Protein AF-A0A8J3SH18-F1 (afdb_monomer)

Secondary structure (DSSP, 8-state):
---------HHHHHHHHHHHHHHHHHHHHHT--SHHHHHHHHHHHHHHHHHHHHHTT-TTHHHHHHHHHHHHHHHHHHHHHHHS--

Sequence (86 aa):
MSGATAKLTPEAKAKRRMQNVAQLWNERTRAVGSDAELARLCWDRARAAARRAQRGGERGAMHELAELLARWAEQKEKAEIARHAP

Organism: NCBI:txid936338

Foldseek 3Di:
DDPPPPDDDPVRVVVVVVVVLVVVLVVCCVPDDDPVSNVVSVVVSQVVVLVVVVVVVNVCSVVVVVVVVVVVVVVVVVVVCVVPDD

pLDDT: mean 91.97, std 12.88, range [40.91, 98.31]

Solvent-accessible surface area (backbone atoms only — not comparable to full-atom values): 5020 Å² total; per-residue (Å²): 135,84,79,76,77,74,78,72,51,73,65,57,49,52,51,52,52,50,51,54,52,51,49,54,52,52,56,54,59,74,69,49,90,46,70,70,54,44,53,53,51,51,48,53,52,52,54,53,49,23,54,52,39,36,76,71,66,42,74,57,39,55,56,55,53,51,52,56,52,51,53,53,50,53,52,51,52,53,53,50,53,62,72,73,54,131

Mean predicted aligned error: 5.91 Å

Radius of gyration: 19.74 Å; Cα contacts (8 Å, |Δi|>4): 23; chains: 1; bounding box: 46×33×67 Å

Structure (mmCIF, N/CA/C/O backbone):
data_AF-A0A8J3SH18-F1
#
_entry.id   AF-A0A8J3SH18-F1
#
loop_
_atom_site.group_PDB
_atom_site.id
_atom_site.type_symbol
_atom_site.label_atom_id
_atom_site.label_alt_id
_atom_site.label_comp_id
_atom_site.label_asym_id
_atom_site.label_entity_id
_atom_site.label_seq_id
_atom_site.pdbx_PDB_ins_code
_atom_site.Cartn_x
_atom_site.Cartn_y
_atom_site.Cartn_z
_atom_site.occupancy
_atom_site.B_iso_or_equiv
_atom_site.auth_seq_id
_atom_site.auth_comp_id
_atom_site.auth_asym_id
_atom_site.auth_atom_id
_atom_site.pdbx_PDB_model_num
ATOM 1 N N . MET A 1 1 ? -22.830 -15.224 40.443 1.00 40.91 1 MET A N 1
ATOM 2 C CA . MET A 1 1 ? -21.529 -14.625 40.073 1.00 40.91 1 MET A CA 1
ATOM 3 C C . MET A 1 1 ? -21.694 -13.899 38.746 1.00 40.91 1 MET A C 1
ATOM 5 O O . MET A 1 1 ? -21.480 -14.485 37.694 1.00 40.91 1 MET A O 1
ATOM 9 N N . SER A 1 2 ? -22.184 -12.658 38.786 1.00 41.31 2 SER A N 1
ATOM 10 C CA . SER A 1 2 ? -22.405 -11.858 37.576 1.00 41.31 2 SER A CA 1
ATOM 11 C C . SER A 1 2 ? -21.070 -11.291 37.110 1.00 41.31 2 SER A C 1
ATOM 13 O O . SER A 1 2 ? -20.550 -10.349 37.704 1.00 41.31 2 SER A O 1
ATOM 15 N N . GLY A 1 3 ? -20.493 -11.910 36.080 1.00 45.28 3 GLY A N 1
ATOM 16 C CA . GLY A 1 3 ? -19.279 -11.436 35.428 1.00 45.28 3 GLY A CA 1
ATOM 17 C C . GLY A 1 3 ? -19.539 -10.077 34.793 1.00 45.28 3 GLY A C 1
ATOM 18 O O . GLY A 1 3 ? -20.177 -9.984 33.746 1.00 45.28 3 GLY A O 1
ATOM 19 N N . ALA A 1 4 ? -19.068 -9.017 35.444 1.00 53.28 4 ALA A N 1
ATOM 20 C CA . ALA A 1 4 ? -19.075 -7.679 34.888 1.00 53.28 4 ALA A CA 1
ATOM 21 C C . ALA A 1 4 ? -18.242 -7.692 33.600 1.00 53.28 4 ALA A C 1
ATOM 23 O O . ALA A 1 4 ? -17.014 -7.745 33.634 1.00 53.28 4 ALA A O 1
ATOM 24 N N . THR A 1 5 ? -18.905 -7.654 32.447 1.00 58.41 5 THR A N 1
ATOM 25 C CA . THR A 1 5 ? -18.261 -7.337 31.174 1.00 58.41 5 THR A CA 1
ATOM 26 C C . THR A 1 5 ? -17.704 -5.923 31.293 1.00 58.41 5 THR A C 1
ATOM 28 O O . THR A 1 5 ? -18.430 -4.947 31.087 1.00 58.41 5 THR A O 1
ATOM 31 N N . ALA A 1 6 ? -16.437 -5.800 31.691 1.00 64.69 6 ALA A N 1
ATOM 32 C CA . ALA A 1 6 ? -15.756 -4.520 31.782 1.00 64.69 6 ALA A CA 1
ATOM 33 C C . ALA A 1 6 ? -15.871 -3.821 30.419 1.00 64.69 6 ALA A C 1
ATOM 35 O O . ALA A 1 6 ? -15.369 -4.309 29.401 1.00 64.69 6 ALA A O 1
ATOM 36 N N . LYS A 1 7 ? -16.604 -2.703 30.375 1.00 76.94 7 LYS A N 1
ATOM 37 C CA . LYS A 1 7 ? -16.765 -1.913 29.153 1.00 76.94 7 LYS A CA 1
ATOM 38 C C . LYS A 1 7 ? -15.383 -1.391 28.768 1.00 76.94 7 LYS A C 1
ATOM 40 O O . LYS A 1 7 ? -14.825 -0.547 29.458 1.00 76.94 7 LYS A O 1
ATOM 45 N N . LEU A 1 8 ? -14.835 -1.909 27.669 1.00 79.94 8 LEU A N 1
ATOM 46 C CA . LEU A 1 8 ? -13.550 -1.459 27.133 1.00 79.94 8 LEU A CA 1
ATOM 47 C C . LEU A 1 8 ? -13.554 0.058 26.924 1.00 79.94 8 LEU A C 1
ATOM 49 O O . LEU A 1 8 ? -14.517 0.605 26.370 1.00 79.94 8 LEU A O 1
ATOM 53 N N . THR A 1 9 ? -12.454 0.708 27.304 1.00 92.38 9 THR A N 1
ATOM 54 C CA . THR A 1 9 ? -12.226 2.128 27.021 1.00 92.38 9 THR A CA 1
ATOM 55 C C . THR A 1 9 ? -12.212 2.376 25.504 1.00 92.38 9 THR A C 1
ATOM 57 O O . THR A 1 9 ? -11.914 1.458 24.726 1.00 92.38 9 THR A O 1
ATOM 60 N N . PRO A 1 10 ? -12.533 3.596 25.034 1.00 90.88 10 PRO A N 1
ATOM 61 C CA . PRO A 1 10 ? -12.456 3.938 23.611 1.00 90.88 10 PRO A CA 1
ATOM 62 C C . PRO A 1 10 ? -11.086 3.637 22.986 1.00 90.88 10 PRO A C 1
ATOM 64 O O . PRO A 1 10 ? -11.014 3.097 21.882 1.00 90.88 10 PRO A O 1
ATOM 67 N N . GLU A 1 11 ? -10.008 3.903 23.723 1.00 91.56 11 GLU A N 1
ATOM 68 C CA . GLU A 1 11 ? -8.638 3.594 23.314 1.00 91.56 11 GLU A CA 1
ATOM 69 C C . GLU A 1 11 ? -8.408 2.084 23.166 1.00 91.56 11 GLU A C 1
ATOM 71 O O . GLU A 1 11 ? -7.944 1.623 22.121 1.00 91.56 11 GLU A O 1
ATOM 76 N N . ALA A 1 12 ? -8.818 1.283 24.157 1.00 93.00 12 ALA A N 1
ATOM 77 C CA . ALA A 1 12 ? -8.694 -0.171 24.091 1.00 93.00 12 ALA A CA 1
ATOM 78 C C . ALA A 1 12 ? -9.490 -0.761 22.913 1.00 93.00 12 ALA A C 1
ATOM 80 O O . ALA A 1 12 ? -9.030 -1.692 22.246 1.00 93.00 12 ALA A O 1
ATOM 81 N N . LYS A 1 13 ? -10.660 -0.187 22.592 1.00 93.62 13 LYS A N 1
ATOM 82 C CA . LYS A 1 13 ? -11.436 -0.559 21.397 1.00 93.62 13 LYS A CA 1
ATOM 83 C C . LYS A 1 13 ? -10.699 -0.206 20.104 1.00 93.62 13 LYS A C 1
ATOM 85 O O . LYS A 1 13 ? -10.665 -1.030 19.190 1.00 93.62 13 LYS A O 1
ATOM 90 N N . ALA A 1 14 ? -10.107 0.986 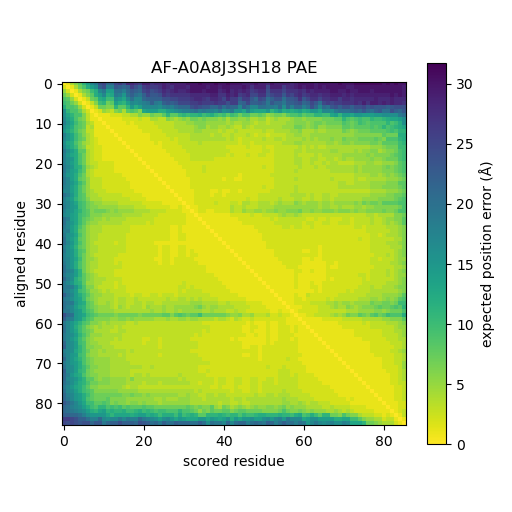20.014 1.00 90.69 14 ALA A N 1
ATOM 91 C CA . ALA A 1 14 ? -9.340 1.409 18.844 1.00 90.69 14 ALA A CA 1
ATOM 92 C C . ALA A 1 14 ? -8.109 0.516 18.624 1.00 90.69 14 ALA A C 1
ATOM 94 O O . ALA A 1 14 ? -7.899 0.036 17.507 1.00 90.69 14 ALA A O 1
ATOM 95 N N . LYS A 1 15 ? -7.367 0.211 19.697 1.00 94.00 15 LYS A N 1
ATOM 96 C CA . LYS A 1 15 ? -6.227 -0.713 19.682 1.00 94.00 15 LYS A CA 1
ATOM 97 C C . LYS A 1 15 ? -6.641 -2.103 19.205 1.00 94.00 15 LYS A C 1
ATOM 99 O O . LYS A 1 15 ? -6.054 -2.615 18.254 1.00 94.00 15 LYS A O 1
ATOM 104 N N . ARG A 1 16 ? -7.704 -2.678 19.782 1.00 95.00 16 ARG A N 1
ATOM 105 C CA . ARG A 1 16 ? -8.207 -4.002 19.378 1.00 95.00 16 ARG A CA 1
ATOM 106 C C . ARG A 1 16 ? -8.652 -4.033 17.918 1.00 95.00 16 ARG A C 1
ATOM 108 O O . ARG A 1 16 ? -8.348 -4.974 17.194 1.00 95.00 16 ARG A O 1
ATOM 115 N N . ARG A 1 17 ? -9.314 -2.976 17.442 1.00 93.62 17 ARG A N 1
ATOM 116 C CA . ARG A 1 17 ? -9.685 -2.847 16.026 1.00 93.62 17 ARG A CA 1
ATOM 117 C C . ARG A 1 17 ? -8.454 -2.856 15.118 1.00 93.62 17 ARG A C 1
ATOM 119 O O . ARG A 1 17 ? -8.488 -3.506 14.080 1.00 93.62 17 ARG A O 1
ATOM 126 N N . MET A 1 18 ? -7.382 -2.150 15.481 1.00 94.75 18 MET A N 1
ATOM 127 C CA . MET A 1 18 ? -6.150 -2.135 14.680 1.00 94.75 18 MET A CA 1
ATOM 128 C C . MET A 1 18 ? -5.410 -3.474 14.713 1.00 94.75 18 MET A C 1
ATOM 130 O O . MET A 1 18 ? -4.908 -3.894 13.675 1.00 94.75 18 MET A O 1
ATOM 134 N N . GLN A 1 19 ? -5.425 -4.184 15.844 1.00 96.62 19 GLN A N 1
ATOM 135 C CA . GLN A 1 19 ? -4.908 -5.554 15.933 1.00 96.62 19 GLN A CA 1
ATOM 136 C C . GLN A 1 19 ? -5.662 -6.501 14.991 1.00 96.62 19 GLN A C 1
ATOM 138 O O . GLN A 1 19 ? -5.031 -7.194 14.199 1.00 96.62 19 GLN A O 1
ATOM 143 N N . ASN A 1 20 ? -6.998 -6.456 14.992 1.00 96.62 20 ASN A N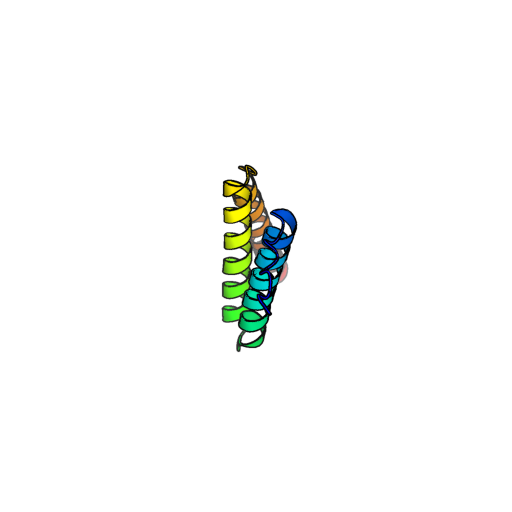 1
ATOM 144 C CA . ASN A 1 20 ? -7.816 -7.279 14.097 1.00 96.62 20 ASN A CA 1
ATOM 145 C C . ASN A 1 20 ? -7.561 -6.947 12.619 1.00 96.62 20 ASN A C 1
ATOM 147 O O . ASN A 1 20 ? -7.476 -7.841 11.783 1.00 96.62 20 ASN A O 1
ATOM 151 N N . VAL A 1 21 ? -7.414 -5.659 12.287 1.00 96.38 21 VAL A N 1
ATOM 152 C CA . VAL A 1 21 ? -7.063 -5.236 10.924 1.00 96.38 21 VAL A CA 1
ATOM 153 C C . VAL A 1 21 ? -5.694 -5.787 10.526 1.00 96.38 21 VAL A C 1
ATOM 155 O O . VAL A 1 21 ? -5.554 -6.296 9.419 1.00 96.38 21 VAL A O 1
ATOM 158 N N . ALA A 1 22 ? -4.690 -5.703 11.401 1.00 94.81 22 ALA A N 1
ATOM 159 C CA . ALA A 1 22 ? -3.359 -6.232 11.120 1.00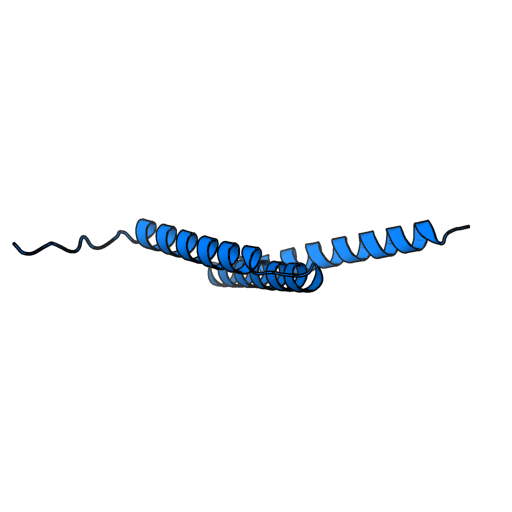 94.81 22 ALA A CA 1
ATOM 160 C C . ALA A 1 22 ? -3.384 -7.754 10.922 1.00 94.81 22 ALA A C 1
ATOM 162 O O . ALA A 1 22 ? -2.811 -8.249 9.954 1.00 94.81 22 ALA A O 1
ATOM 163 N N . GLN A 1 23 ? -4.098 -8.476 11.789 1.00 97.56 23 GLN A N 1
ATOM 164 C CA . GLN A 1 23 ? -4.276 -9.921 11.685 1.00 97.56 23 GLN A CA 1
ATOM 165 C C . GLN A 1 23 ? -4.905 -10.318 10.345 1.00 97.56 23 GLN A C 1
ATOM 167 O O . GLN A 1 23 ? -4.325 -11.135 9.636 1.00 97.56 23 GLN A O 1
ATOM 172 N N . LEU A 1 24 ? -6.009 -9.671 9.951 1.00 97.19 24 LEU A N 1
ATOM 173 C CA . LEU A 1 24 ? -6.677 -9.912 8.669 1.00 97.19 24 LEU A CA 1
ATOM 174 C C . LEU A 1 24 ? -5.710 -9.793 7.484 1.00 97.19 24 LEU A C 1
ATOM 176 O O . LEU A 1 24 ? -5.685 -10.651 6.604 1.00 97.19 24 LEU A O 1
ATOM 180 N N . TRP A 1 25 ? -4.922 -8.717 7.431 1.00 96.81 25 TRP A N 1
ATOM 181 C CA . TRP A 1 25 ? -3.979 -8.533 6.329 1.00 96.81 25 TRP A CA 1
ATOM 182 C C . TRP A 1 25 ? -2.861 -9.570 6.359 1.00 96.81 25 TRP A C 1
ATOM 184 O O . TRP A 1 25 ? -2.507 -10.083 5.305 1.00 96.81 25 TRP A O 1
ATOM 194 N N . ASN A 1 26 ? -2.343 -9.910 7.540 1.00 96.31 26 ASN A N 1
ATOM 195 C CA . ASN A 1 26 ? -1.282 -10.905 7.681 1.00 96.31 26 ASN A CA 1
ATOM 196 C C . ASN A 1 26 ? -1.743 -12.303 7.247 1.00 96.31 26 ASN A C 1
ATOM 198 O O . ASN A 1 26 ? -1.003 -12.999 6.560 1.00 96.31 26 ASN A O 1
ATOM 202 N N . GLU A 1 27 ? -2.961 -12.704 7.612 1.00 97.38 27 GLU A N 1
ATOM 203 C CA . GLU A 1 27 ? -3.562 -13.967 7.169 1.00 97.38 27 GLU A CA 1
ATOM 204 C C . GLU A 1 27 ? -3.720 -14.000 5.648 1.00 97.38 27 GLU A C 1
ATOM 206 O O . GLU A 1 27 ? -3.288 -14.955 5.006 1.00 97.38 27 GLU A O 1
ATOM 211 N N . ARG A 1 28 ? -4.243 -12.919 5.053 1.00 97.19 28 ARG A N 1
ATOM 212 C CA . ARG A 1 28 ? -4.367 -12.814 3.593 1.00 97.19 28 ARG A CA 1
ATOM 213 C C . ARG A 1 28 ? -3.012 -12.863 2.896 1.00 97.19 28 ARG A C 1
ATOM 215 O O . ARG A 1 28 ? -2.915 -13.517 1.871 1.00 97.19 28 ARG A O 1
ATOM 222 N N . THR A 1 29 ? -1.981 -12.217 3.444 1.00 96.44 29 THR A N 1
ATOM 223 C CA . THR A 1 29 ? -0.628 -12.224 2.863 1.00 96.44 29 THR A CA 1
ATOM 224 C C . THR A 1 29 ? -0.018 -13.621 2.870 1.00 96.44 29 THR A C 1
ATOM 226 O O . THR A 1 29 ? 0.601 -14.004 1.887 1.00 96.44 29 THR A O 1
ATOM 229 N N . ARG A 1 30 ? -0.227 -14.406 3.934 1.00 96.25 30 ARG A N 1
ATOM 230 C CA . ARG A 1 30 ? 0.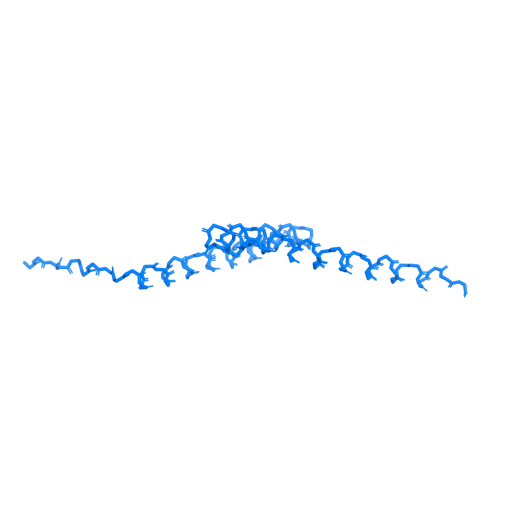261 -15.795 4.013 1.00 96.25 30 ARG A CA 1
ATOM 231 C C . ARG A 1 30 ? -0.415 -16.738 3.016 1.00 96.25 30 ARG A C 1
ATOM 233 O O . ARG A 1 30 ? 0.157 -17.771 2.702 1.00 96.25 30 ARG A O 1
ATOM 240 N N . ALA A 1 31 ? -1.622 -16.406 2.564 1.00 95.88 31 ALA A N 1
ATOM 241 C CA . ALA A 1 31 ? -2.403 -17.224 1.638 1.00 95.88 31 ALA A CA 1
ATOM 242 C C . ALA A 1 31 ? -2.114 -16.931 0.154 1.00 95.88 31 ALA A C 1
ATOM 244 O O . ALA A 1 31 ? -2.702 -17.567 -0.715 1.00 95.88 31 ALA A O 1
ATOM 245 N N . VAL A 1 32 ? -1.260 -15.952 -0.144 1.00 97.19 32 VAL A N 1
ATOM 246 C CA . VAL A 1 32 ? -0.917 -15.573 -1.516 1.00 97.19 32 VAL A CA 1
ATOM 247 C C . VAL A 1 32 ? 0.011 -16.613 -2.151 1.00 97.19 32 VAL A C 1
ATOM 249 O O . VAL A 1 32 ? 0.998 -17.003 -1.530 1.00 97.19 32 VAL A O 1
ATOM 252 N N . GLY A 1 33 ? -0.275 -17.021 -3.393 1.00 97.50 33 GLY A N 1
ATOM 253 C CA . GLY A 1 33 ? 0.524 -18.001 -4.137 1.00 97.50 33 GLY A CA 1
ATOM 254 C C . GLY A 1 33 ? 1.430 -17.407 -5.218 1.00 97.50 33 GLY A C 1
ATOM 255 O O . GLY A 1 33 ? 2.234 -18.131 -5.798 1.00 97.50 33 GLY A O 1
ATOM 256 N N . SER A 1 34 ? 1.308 -16.110 -5.516 1.00 97.94 34 SER A N 1
ATOM 257 C CA . SER A 1 34 ? 2.058 -15.451 -6.591 1.00 97.94 34 SER A CA 1
ATOM 258 C C . SER A 1 34 ? 2.347 -13.975 -6.309 1.00 97.94 34 SER A C 1
ATOM 260 O O . SER A 1 34 ? 1.615 -13.298 -5.585 1.00 97.94 34 SER A O 1
ATOM 262 N N . ASP A 1 35 ? 3.377 -13.434 -6.956 1.00 97.50 35 ASP A N 1
ATOM 263 C CA . ASP A 1 35 ? 3.740 -12.018 -6.822 1.00 97.50 35 ASP A CA 1
ATOM 264 C C . ASP A 1 35 ? 2.635 -11.074 -7.317 1.00 97.50 35 ASP A C 1
ATOM 266 O O . ASP A 1 35 ? 2.420 -10.005 -6.744 1.00 97.50 35 ASP A O 1
ATOM 270 N N . ALA A 1 36 ? 1.887 -11.474 -8.350 1.00 97.06 36 ALA A N 1
ATOM 271 C CA . ALA A 1 36 ? 0.770 -10.688 -8.872 1.00 97.06 36 ALA A CA 1
ATOM 272 C C . ALA A 1 36 ? -0.357 -10.548 -7.833 1.00 97.06 36 ALA A C 1
ATOM 274 O O . ALA A 1 36 ? -0.892 -9.457 -7.609 1.00 97.06 36 ALA A O 1
ATOM 275 N N . GLU A 1 37 ? -0.693 -11.643 -7.154 1.00 97.31 37 GLU A N 1
ATOM 276 C CA . GLU A 1 37 ? -1.648 -11.640 -6.047 1.00 97.3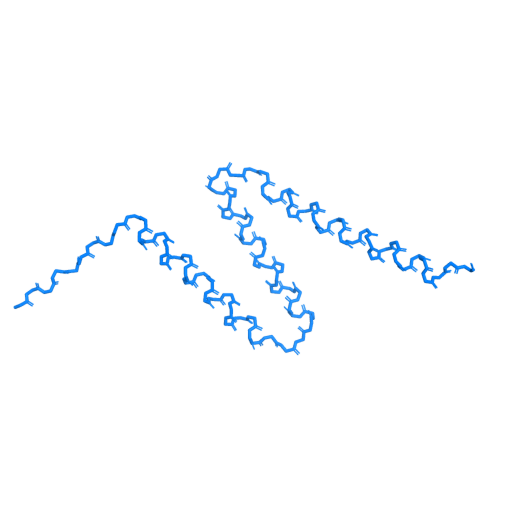1 37 GLU A CA 1
ATOM 277 C C . GLU A 1 37 ? -1.121 -10.844 -4.845 1.00 97.31 37 GLU A C 1
ATOM 279 O O . GLU A 1 37 ? -1.890 -10.114 -4.211 1.00 97.31 37 GLU A O 1
ATOM 284 N N . LEU A 1 38 ? 0.186 -10.916 -4.564 1.00 97.56 38 LEU A N 1
ATOM 285 C CA . LEU A 1 38 ? 0.819 -10.170 -3.475 1.00 97.56 38 LEU A CA 1
ATOM 286 C C . LEU A 1 38 ? 0.733 -8.667 -3.732 1.00 97.56 38 LEU A C 1
ATOM 288 O O . LEU A 1 38 ? 0.312 -7.910 -2.855 1.00 97.56 38 LEU A O 1
ATOM 292 N N . ALA A 1 39 ? 1.075 -8.237 -4.946 1.00 97.12 39 ALA A N 1
ATOM 293 C CA . ALA A 1 39 ? 0.994 -6.845 -5.367 1.00 97.12 39 ALA A CA 1
ATOM 294 C C . ALA A 1 39 ? -0.438 -6.308 -5.237 1.00 97.12 39 ALA A C 1
ATOM 296 O O . ALA A 1 39 ? -0.654 -5.247 -4.642 1.00 97.12 39 ALA A O 1
ATOM 297 N N . ARG A 1 40 ? -1.434 -7.074 -5.706 1.00 97.38 40 ARG A N 1
ATOM 298 C CA . ARG A 1 40 ? -2.853 -6.718 -5.567 1.00 97.38 40 ARG A CA 1
ATOM 299 C C . ARG A 1 40 ? -3.267 -6.581 -4.102 1.00 97.38 40 ARG A C 1
ATOM 301 O O . ARG A 1 40 ? -3.934 -5.612 -3.741 1.00 97.38 40 ARG A O 1
ATOM 308 N N . LEU A 1 41 ? -2.857 -7.518 -3.249 1.00 98.06 41 LEU A N 1
ATOM 309 C CA . LEU A 1 41 ? -3.183 -7.483 -1.826 1.00 98.06 41 LEU A CA 1
ATOM 310 C C . LEU A 1 41 ? -2.551 -6.277 -1.116 1.00 98.06 41 LEU A C 1
ATOM 312 O O . LEU A 1 41 ? -3.213 -5.608 -0.318 1.00 98.06 41 LEU A O 1
ATOM 316 N N . CYS A 1 42 ? -1.281 -5.990 -1.399 1.00 97.06 42 CYS A N 1
ATOM 317 C CA . CYS A 1 42 ? -0.567 -4.846 -0.838 1.00 97.06 42 CYS A CA 1
ATOM 318 C C . CYS A 1 42 ? -1.199 -3.520 -1.274 1.00 97.06 42 CYS A C 1
ATOM 320 O O . CYS A 1 42 ? -1.384 -2.630 -0.440 1.00 97.06 42 CYS A O 1
ATOM 322 N N . TRP A 1 43 ? -1.615 -3.417 -2.539 1.00 97.38 43 TRP A N 1
ATOM 323 C CA . TRP A 1 43 ? -2.390 -2.281 -3.031 1.00 97.38 43 TRP A CA 1
ATOM 324 C C . TRP A 1 43 ? -3.708 -2.110 -2.265 1.00 97.38 43 TRP A C 1
ATOM 326 O O . TRP A 1 43 ? -3.980 -1.028 -1.740 1.00 97.38 43 TRP A O 1
ATOM 336 N N . ASP A 1 44 ? -4.500 -3.176 -2.127 1.00 97.75 44 ASP A N 1
ATOM 337 C CA . ASP A 1 44 ? -5.769 -3.136 -1.392 1.00 97.75 44 ASP A CA 1
ATOM 338 C C . ASP A 1 44 ? -5.567 -2.689 0.066 1.00 97.75 44 ASP A C 1
ATOM 340 O O . ASP A 1 44 ? -6.336 -1.873 0.590 1.00 97.75 44 ASP A O 1
ATOM 344 N N . ARG A 1 45 ? -4.507 -3.184 0.719 1.00 97.81 45 ARG A N 1
ATOM 345 C CA . ARG A 1 45 ? -4.131 -2.808 2.088 1.00 97.81 45 ARG A CA 1
ATOM 346 C C . ARG A 1 45 ? -3.781 -1.327 2.192 1.00 97.81 45 ARG A C 1
ATOM 348 O O 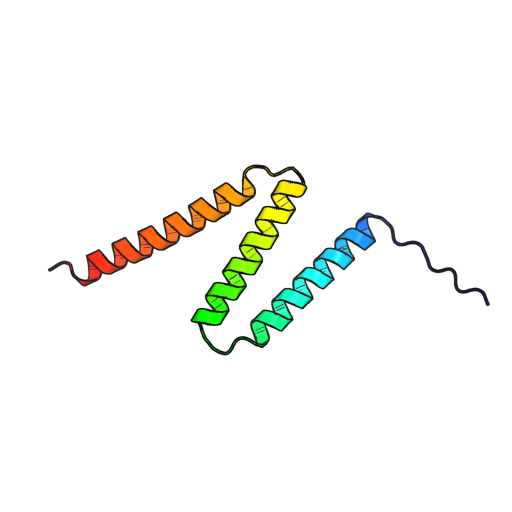. ARG A 1 45 ? -4.311 -0.648 3.079 1.00 97.81 45 ARG A O 1
ATOM 355 N N . ALA A 1 46 ? -2.918 -0.832 1.307 1.00 97.62 46 ALA A N 1
ATOM 356 C CA . ALA A 1 46 ? -2.491 0.564 1.278 1.00 97.62 46 ALA A CA 1
ATOM 357 C C . ALA A 1 46 ? -3.678 1.500 1.013 1.00 97.62 46 ALA A C 1
ATOM 359 O O . ALA A 1 46 ? -3.924 2.442 1.770 1.00 97.62 46 ALA A O 1
ATOM 360 N N . ARG A 1 47 ? -4.512 1.169 0.021 1.00 97.94 47 ARG A N 1
ATOM 361 C CA . ARG A 1 47 ? -5.733 1.914 -0.305 1.00 97.94 47 ARG A CA 1
ATOM 362 C C . ARG A 1 47 ? -6.716 1.948 0.864 1.00 97.94 47 ARG A C 1
ATOM 364 O O . ARG A 1 47 ? -7.304 2.991 1.155 1.00 97.94 47 ARG A O 1
ATOM 371 N N . ALA A 1 48 ? -6.914 0.825 1.555 1.00 97.38 48 ALA A N 1
ATOM 372 C CA . ALA A 1 48 ? -7.779 0.768 2.730 1.00 97.38 48 ALA A CA 1
ATOM 373 C C . ALA A 1 48 ? -7.239 1.621 3.890 1.00 97.38 48 ALA A C 1
ATOM 375 O O . ALA A 1 48 ? -8.032 2.230 4.611 1.00 97.38 48 ALA A O 1
ATOM 376 N N . ALA A 1 49 ? -5.916 1.681 4.073 1.00 96.88 49 ALA A N 1
ATOM 377 C CA . ALA A 1 49 ? -5.280 2.546 5.062 1.00 96.88 49 ALA A CA 1
ATOM 378 C C . ALA A 1 49 ? -5.490 4.031 4.731 1.00 96.88 49 ALA A C 1
ATOM 380 O O . ALA A 1 49 ? -6.041 4.746 5.568 1.00 96.88 49 ALA A O 1
ATOM 381 N N . ALA A 1 50 ? -5.195 4.453 3.498 1.00 97.62 50 ALA A N 1
ATOM 382 C CA . ALA A 1 50 ? -5.407 5.828 3.041 1.00 97.62 50 ALA A CA 1
ATOM 383 C C . ALA A 1 50 ? -6.873 6.274 3.195 1.00 97.62 50 ALA A C 1
ATOM 385 O O . ALA A 1 50 ? -7.156 7.361 3.693 1.00 97.62 50 ALA A O 1
ATOM 386 N N . ARG A 1 51 ? -7.840 5.403 2.864 1.00 97.25 51 ARG A N 1
ATOM 387 C CA . ARG A 1 51 ? -9.273 5.690 3.077 1.00 97.25 51 ARG A CA 1
ATOM 388 C C . ARG A 1 51 ? -9.633 5.880 4.547 1.00 97.25 51 ARG A C 1
ATOM 390 O O . ARG A 1 51 ? -10.468 6.725 4.862 1.00 97.25 51 ARG A O 1
ATOM 397 N N . ARG A 1 52 ? -9.063 5.075 5.451 1.00 95.56 52 ARG A N 1
ATOM 398 C CA . ARG A 1 52 ? -9.290 5.242 6.896 1.00 95.56 52 ARG A CA 1
ATOM 399 C C . ARG A 1 52 ? -8.693 6.555 7.396 1.00 95.56 52 ARG A C 1
ATOM 401 O O . ARG A 1 52 ? -9.374 7.237 8.152 1.00 95.56 52 ARG A O 1
ATOM 408 N N . ALA A 1 53 ? -7.492 6.907 6.944 1.00 96.31 53 ALA A N 1
ATOM 409 C CA . ALA A 1 53 ? -6.825 8.162 7.282 1.00 96.31 53 ALA A CA 1
ATOM 410 C C . ALA A 1 53 ? -7.643 9.381 6.820 1.00 96.31 53 ALA A C 1
ATOM 412 O O . ALA A 1 53 ? -7.963 10.250 7.628 1.00 96.31 53 ALA A O 1
ATOM 413 N N . GLN A 1 54 ? -8.136 9.379 5.574 1.00 96.81 54 GLN A N 1
ATOM 414 C CA . GLN A 1 54 ? -9.025 10.436 5.074 1.00 96.81 54 GLN A CA 1
ATOM 415 C C . GLN A 1 54 ? -10.302 10.584 5.909 1.00 96.81 54 GLN A C 1
ATOM 417 O O . GLN A 1 54 ? -10.696 11.700 6.241 1.00 96.81 54 GLN A O 1
ATOM 422 N N . ARG A 1 55 ? -10.934 9.468 6.302 1.00 94.38 55 A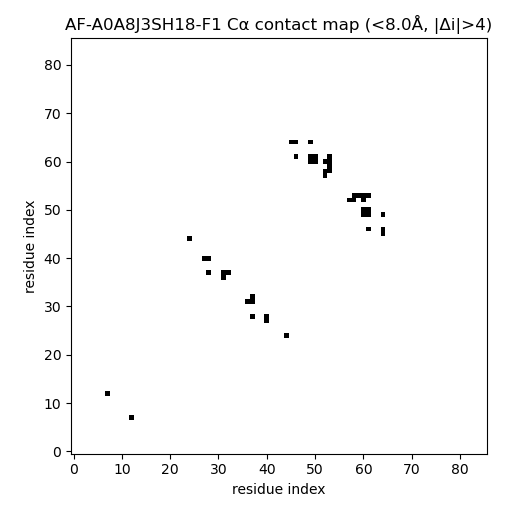RG A N 1
ATOM 423 C CA . ARG A 1 55 ? -12.094 9.492 7.216 1.00 94.38 55 ARG A CA 1
ATOM 424 C C . ARG A 1 55 ? -11.742 10.013 8.613 1.00 94.38 55 ARG A C 1
ATOM 426 O O . ARG A 1 55 ? -12.634 10.479 9.311 1.00 94.38 55 ARG A O 1
ATOM 433 N N . GLY A 1 56 ? -10.476 9.911 9.014 1.00 93.31 56 GLY A N 1
ATOM 434 C CA . GLY A 1 56 ? -9.930 10.451 10.258 1.00 93.31 56 GLY A CA 1
ATOM 435 C C . GLY A 1 56 ? -9.480 11.913 10.175 1.00 93.31 56 GLY A C 1
ATOM 436 O O . GLY A 1 56 ? -9.060 12.452 11.191 1.00 93.31 56 GLY A O 1
ATOM 437 N N . GLY A 1 57 ? -9.581 12.558 9.006 1.00 95.69 57 GLY A N 1
ATOM 438 C CA . GLY A 1 57 ? -9.232 13.971 8.805 1.00 95.69 57 GLY A CA 1
ATOM 439 C C . GLY A 1 57 ? -7.979 14.214 7.958 1.00 95.69 57 GLY A C 1
ATOM 440 O O . GLY A 1 57 ? -7.763 15.341 7.514 1.00 95.69 57 GLY A O 1
ATOM 441 N N . GLU A 1 58 ? -7.196 13.181 7.644 1.00 95.88 58 GLU A N 1
ATOM 442 C CA . GLU A 1 58 ? -5.991 13.296 6.812 1.00 95.88 58 GLU A CA 1
ATOM 443 C C . GLU A 1 58 ? -6.353 13.335 5.320 1.00 95.88 58 GLU A C 1
ATOM 445 O O . GLU A 1 58 ? -6.245 12.347 4.590 1.00 95.88 58 GLU A O 1
ATOM 450 N N . ARG A 1 59 ? -6.827 14.494 4.845 1.00 93.12 59 ARG A N 1
ATOM 451 C CA . ARG A 1 59 ? -7.350 14.662 3.473 1.00 93.12 59 ARG A CA 1
ATOM 452 C C . ARG A 1 59 ? -6.337 14.278 2.380 1.00 93.12 59 ARG A C 1
ATOM 454 O O . ARG A 1 59 ? -6.754 13.773 1.337 1.00 93.12 59 ARG A O 1
ATOM 461 N N . GLY A 1 60 ? -5.039 14.453 2.642 1.00 96.12 60 GLY A N 1
ATOM 462 C CA . GLY A 1 60 ? -3.938 14.172 1.712 1.00 96.12 60 GLY A CA 1
ATOM 463 C C . GLY A 1 60 ? -3.525 12.701 1.579 1.00 96.12 60 GLY A C 1
ATOM 464 O O . GLY A 1 60 ? -2.806 12.374 0.643 1.00 96.12 60 GLY A O 1
ATOM 465 N N . ALA A 1 61 ? -4.005 11.787 2.431 1.00 96.94 61 ALA A N 1
ATOM 466 C CA . ALA A 1 61 ? -3.460 10.422 2.489 1.00 96.94 61 ALA A CA 1
ATOM 467 C C . ALA A 1 61 ? -3.612 9.615 1.180 1.00 96.94 61 ALA A C 1
ATOM 469 O O . ALA A 1 61 ? -2.768 8.791 0.838 1.00 96.94 61 ALA A O 1
ATOM 470 N N . MET A 1 62 ? -4.690 9.836 0.416 1.00 97.06 62 MET A N 1
ATOM 471 C CA . MET A 1 62 ? -4.853 9.190 -0.896 1.00 97.06 62 MET A CA 1
ATOM 472 C C . MET A 1 62 ? -3.929 9.799 -1.957 1.00 97.06 62 MET A C 1
ATOM 474 O O . MET A 1 62 ? -3.488 9.092 -2.859 1.00 97.06 62 MET A O 1
ATOM 478 N N . HIS A 1 63 ? -3.654 11.099 -1.852 1.00 97.69 63 HIS A N 1
ATOM 479 C CA . HIS A 1 63 ? -2.742 11.792 -2.753 1.00 97.69 63 HIS A CA 1
ATOM 480 C C . HIS A 1 63 ? -1.308 11.306 -2.533 1.00 97.69 63 HIS A C 1
ATOM 482 O O . HIS A 1 63 ? -0.658 10.907 -3.490 1.00 97.69 63 HIS A O 1
ATOM 488 N N . GLU A 1 64 ? -0.871 11.204 -1.277 1.00 97.81 64 GLU A N 1
ATOM 489 C CA . GLU A 1 64 ? 0.436 10.642 -0.919 1.00 97.81 64 GLU A CA 1
ATOM 490 C C . GLU A 1 64 ? 0.616 9.214 -1.458 1.00 97.81 64 GLU A C 1
ATOM 492 O O . GLU A 1 64 ? 1.629 8.897 -2.080 1.00 97.81 64 GLU A O 1
ATOM 497 N N . LEU A 1 65 ? -0.403 8.356 -1.311 1.00 97.88 65 LEU A N 1
ATOM 498 C CA . LEU A 1 65 ? -0.377 7.014 -1.897 1.00 97.88 65 LEU A CA 1
ATOM 499 C C . LEU A 1 65 ? -0.230 7.049 -3.429 1.00 97.88 65 LEU A C 1
ATOM 501 O O . LEU A 1 65 ? 0.512 6.243 -3.990 1.00 97.88 65 LEU A O 1
ATOM 505 N N . ALA A 1 66 ? -0.926 7.964 -4.107 1.00 97.69 66 ALA A N 1
ATOM 506 C CA . ALA A 1 66 ? -0.826 8.115 -5.556 1.00 97.69 66 ALA A CA 1
ATOM 507 C C . ALA A 1 66 ? 0.572 8.588 -5.990 1.00 97.69 66 ALA A C 1
ATOM 509 O O . ALA A 1 66 ? 1.119 8.043 -6.947 1.00 97.69 66 ALA A O 1
ATOM 510 N N . GLU A 1 67 ? 1.180 9.532 -5.266 1.00 98.31 67 GLU A N 1
ATOM 511 C CA . GLU A 1 67 ? 2.548 9.986 -5.536 1.00 98.31 67 GLU A CA 1
ATOM 512 C C . GLU A 1 67 ? 3.571 8.857 -5.396 1.00 98.31 67 GLU A C 1
ATOM 514 O O . GLU A 1 67 ? 4.455 8.716 -6.240 1.00 98.31 67 GLU A O 1
ATOM 519 N N . LEU A 1 68 ? 3.454 8.029 -4.352 1.00 97.88 68 LEU A N 1
ATOM 520 C CA . LEU A 1 68 ? 4.360 6.897 -4.140 1.00 97.88 68 LEU A CA 1
ATOM 521 C C . LEU A 1 68 ? 4.292 5.891 -5.295 1.00 97.88 68 LEU A C 1
ATOM 523 O O . LEU A 1 68 ? 5.329 5.417 -5.761 1.00 97.88 68 LEU A O 1
ATOM 527 N N . LEU A 1 69 ? 3.085 5.592 -5.780 1.00 97.69 69 LEU A N 1
ATOM 528 C CA . LEU A 1 69 ? 2.901 4.709 -6.930 1.00 97.69 69 LEU A CA 1
ATOM 529 C C . LEU A 1 69 ? 3.453 5.314 -8.220 1.00 97.69 69 LEU A C 1
ATOM 531 O O . LEU A 1 69 ? 4.137 4.614 -8.964 1.00 97.69 69 LEU A O 1
ATOM 535 N N . ALA A 1 70 ? 3.188 6.599 -8.465 1.00 97.94 70 ALA A N 1
ATOM 536 C CA . ALA A 1 70 ? 3.689 7.301 -9.641 1.00 97.94 70 ALA A CA 1
ATOM 537 C C . ALA A 1 70 ? 5.224 7.309 -9.669 1.00 97.94 70 ALA A C 1
ATOM 539 O O . ALA A 1 70 ? 5.824 6.930 -10.671 1.00 97.94 70 ALA A O 1
ATOM 540 N N . ARG A 1 71 ? 5.866 7.635 -8.539 1.00 98.31 71 ARG A N 1
ATOM 541 C CA . ARG A 1 71 ? 7.331 7.610 -8.408 1.00 98.31 71 ARG A CA 1
ATOM 542 C C . ARG A 1 71 ? 7.908 6.216 -8.629 1.00 98.31 71 ARG A C 1
ATOM 544 O O . ARG A 1 71 ? 8.953 6.080 -9.257 1.00 98.31 71 ARG A O 1
ATOM 551 N N . TRP A 1 72 ? 7.260 5.175 -8.105 1.00 97.25 72 TRP A N 1
ATOM 552 C CA . TRP A 1 72 ? 7.720 3.804 -8.318 1.00 97.25 72 TRP A CA 1
ATOM 553 C C . TRP A 1 72 ? 7.628 3.399 -9.794 1.00 97.25 72 TRP A C 1
ATOM 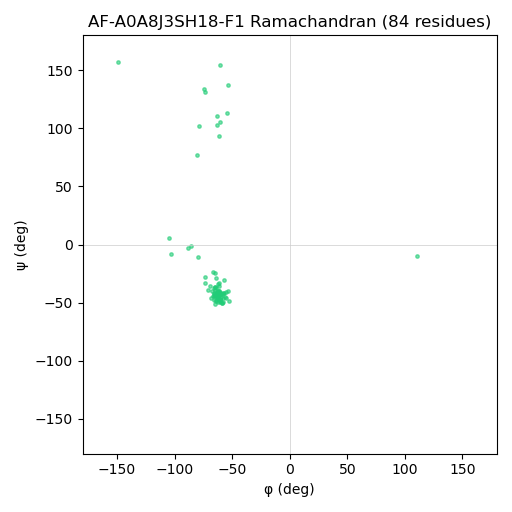555 O O . TRP A 1 72 ? 8.580 2.821 -10.318 1.00 97.25 72 TRP A O 1
ATOM 565 N N . ALA A 1 73 ? 6.523 3.732 -10.468 1.00 97.44 73 ALA A N 1
ATOM 566 C CA . ALA A 1 73 ? 6.343 3.461 -11.894 1.00 97.44 73 ALA A CA 1
ATOM 567 C C . ALA A 1 73 ? 7.411 4.175 -12.734 1.00 97.44 73 ALA A C 1
ATOM 569 O O . ALA A 1 73 ? 8.136 3.520 -13.480 1.00 97.44 73 ALA A O 1
ATOM 570 N N . GLU A 1 74 ? 7.608 5.473 -12.498 1.00 98.12 74 GLU A N 1
ATOM 571 C CA . GLU A 1 74 ? 8.631 6.283 -13.166 1.00 98.12 74 GLU A CA 1
ATOM 572 C C . GLU A 1 74 ? 10.039 5.681 -12.999 1.00 98.12 74 GLU A C 1
ATOM 574 O O . GLU A 1 74 ? 10.828 5.627 -13.942 1.00 98.12 74 GLU A O 1
ATOM 579 N N . GLN A 1 75 ? 10.378 5.178 -11.807 1.00 97.94 75 GLN A N 1
ATOM 580 C CA . GLN A 1 75 ? 11.668 4.518 -11.580 1.00 97.94 75 GLN A CA 1
ATOM 581 C C . GLN A 1 75 ? 11.825 3.236 -12.406 1.00 97.94 75 GLN A C 1
ATOM 583 O O . GLN A 1 75 ? 12.926 2.949 -12.881 1.00 97.94 75 GLN A O 1
ATOM 588 N N . LYS A 1 76 ? 10.755 2.452 -12.581 1.00 98.06 76 LYS A N 1
ATOM 589 C CA . LYS A 1 76 ? 10.791 1.238 -13.409 1.00 98.06 76 LYS A CA 1
ATOM 590 C C . LYS A 1 76 ? 10.887 1.568 -14.892 1.00 98.06 76 LYS A C 1
ATOM 592 O O . LYS A 1 76 ? 11.670 0.920 -15.577 1.00 98.06 76 LYS A O 1
ATOM 597 N N . GLU A 1 77 ? 10.185 2.597 -15.349 1.00 97.75 77 GLU A N 1
ATOM 598 C CA . GLU A 1 77 ? 10.282 3.117 -16.717 1.00 97.75 77 GLU A CA 1
ATOM 599 C C . GLU A 1 77 ? 11.706 3.596 -17.027 1.00 97.75 77 GLU A C 1
ATOM 601 O O . GLU A 1 77 ? 12.300 3.178 -18.017 1.00 97.75 77 GLU A O 1
ATOM 606 N N . LYS A 1 78 ? 12.311 4.395 -16.136 1.00 97.44 78 LYS A N 1
ATOM 607 C CA . LYS A 1 78 ? 13.708 4.841 -16.278 1.00 97.44 78 LYS A CA 1
ATOM 608 C C . LYS A 1 78 ? 14.693 3.676 -16.303 1.00 97.44 78 LYS A C 1
ATOM 610 O O . LYS A 1 78 ? 15.623 3.680 -17.105 1.00 97.44 78 LYS A O 1
ATOM 615 N N . ALA A 1 79 ? 14.497 2.684 -15.436 1.00 96.25 79 ALA A N 1
ATOM 616 C CA . ALA A 1 79 ? 15.337 1.492 -15.418 1.00 96.25 79 ALA A CA 1
ATOM 617 C C . ALA A 1 79 ? 15.198 0.673 -16.709 1.00 96.25 79 ALA A C 1
ATOM 619 O O . ALA A 1 79 ? 16.187 0.126 -17.181 1.00 96.25 79 ALA A O 1
ATOM 620 N N . GLU A 1 80 ? 13.996 0.599 -17.282 1.00 96.12 80 GLU A N 1
ATOM 621 C CA . GLU A 1 80 ? 13.762 -0.072 -18.560 1.00 96.12 80 GLU A CA 1
ATOM 622 C C . GLU A 1 80 ? 14.475 0.653 -19.703 1.00 96.12 80 GLU A C 1
ATOM 624 O O . GLU A 1 80 ? 15.232 0.025 -20.436 1.00 96.12 80 GLU A O 1
ATOM 629 N N . ILE A 1 81 ? 14.337 1.979 -19.792 1.00 96.19 81 ILE A N 1
ATOM 630 C CA . ILE A 1 81 ? 15.058 2.798 -20.779 1.00 96.19 81 ILE A CA 1
ATOM 631 C C . ILE A 1 81 ? 16.569 2.568 -20.673 1.00 96.19 81 ILE A C 1
ATOM 633 O O . ILE A 1 81 ? 17.227 2.349 -21.684 1.00 96.19 81 ILE A O 1
ATOM 637 N N . ALA A 1 82 ? 17.118 2.566 -19.454 1.00 94.81 82 ALA A N 1
ATOM 638 C CA . ALA A 1 82 ? 18.548 2.373 -19.232 1.00 94.81 82 ALA A CA 1
ATOM 639 C C . ALA A 1 82 ? 19.061 0.987 -19.666 1.00 94.81 82 ALA A C 1
ATOM 641 O O . ALA A 1 82 ? 20.220 0.872 -20.045 1.00 94.81 82 ALA A O 1
ATOM 642 N N . ARG A 1 83 ? 18.227 -0.064 -19.627 1.00 93.69 83 ARG A N 1
ATOM 643 C CA . ARG A 1 83 ? 18.609 -1.411 -20.098 1.00 93.69 83 ARG A CA 1
ATOM 644 C C . ARG A 1 83 ? 18.691 -1.518 -21.618 1.00 93.69 83 ARG A C 1
ATOM 646 O O . ARG A 1 83 ? 19.421 -2.369 -22.109 1.00 93.69 83 ARG A O 1
ATOM 653 N N . HIS A 1 84 ? 17.922 -0.698 -22.331 1.00 88.75 84 HIS A N 1
ATOM 654 C CA . HIS A 1 84 ? 17.843 -0.700 -23.797 1.00 88.75 84 HIS A CA 1
ATOM 655 C C . HIS A 1 84 ? 18.587 0.480 -24.433 1.00 88.75 84 HIS A C 1
ATOM 657 O O . HIS A 1 84 ? 18.508 0.675 -25.645 1.00 88.75 84 HIS A O 1
ATOM 663 N N . ALA A 1 85 ? 19.288 1.282 -23.627 1.00 73.31 85 ALA A N 1
ATOM 664 C CA . ALA A 1 85 ? 20.175 2.322 -24.120 1.00 73.31 85 ALA A CA 1
ATOM 665 C C . ALA A 1 85 ? 21.456 1.669 -24.689 1.00 73.31 85 ALA A C 1
ATOM 667 O O . ALA A 1 85 ? 22.008 0.786 -24.030 1.00 73.31 85 ALA A O 1
ATOM 668 N N . PRO A 1 86 ? 21.889 2.053 -25.904 1.00 58.53 86 PRO A N 1
ATOM 669 C CA . PRO A 1 86 ? 23.058 1.482 -26.575 1.00 58.53 86 PRO A CA 1
ATOM 670 C C . PRO A 1 86 ? 24.388 1.810 -25.886 1.00 58.53 86 PRO A C 1
ATOM 672 O O . PRO A 1 86 ? 24.473 2.862 -25.209 1.00 58.53 86 PRO A O 1
#

=== Feature glossary ===
Legend for the data blocks above and below:

— What the protein is —

The amino-acid sequence is the protein's primary structure: the linear order of residues from the N-terminus to the C-terminus, written in one-letter code. Everything else here — the 3D coordinates, the secondary structure, the domain annotations — is ultimately a consequence of this string.

Database cross-references. InterPro integ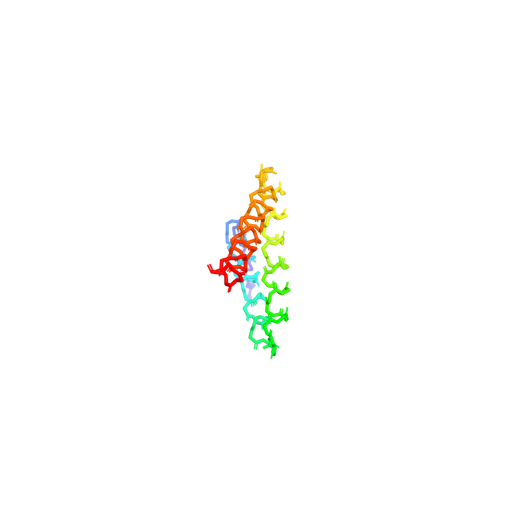rates a dozen domain/family signature databases into unified entries with residue-range hits. GO terms attach function/process/location labels with evidence codes. CATH codes position the fold in a four-level structural taxonomy. Organism is the NCBI-taxonomy species name.

— Where its atoms are —

The mmCIF block holds the 3D Cartesian coordinates of each backbone atom (N, Cα, C, O) in ångströms. mmCIF is the PDB's canonical archive format — a tagged-loop text representation of the atomic model.

The six renders are orthographic views along the three Cartesian axes in both directions. Representation (cartoon, sticks, or surface) and color scheme (sequence-rainbow or by-chain) vary across proteins so the training set covers all the common visualization conventions.

— Local backbone conformation —

Secondary structure is the local, repeating backbone conformation. DSSP classifies it into eight states by reading the hydrogen-bond network: three helix types (H, G, I), two β types (E, B), two non-regular types (T, S), and unstructured coil (-).

SS3 is a coarse helix/strand/coil call (letters a/b/c) made by the P-SEA algorithm from inter-Cα distances and dihedrals. It is less detailed than DSSP but needs only Cα positions.

Backbone dihedral angles. Every residue except chain termini has a φ (preceding-C → N → Cα → C) and a ψ (N → Cα → C → next-N). They are reported in degrees following the IUPAC sign convention. Secondary structure is essentially a statement about which (φ, ψ) basin each residue occupies.

— Global shape and packing —

The geometric summary reports three shape descriptors. Rg (radius of gyration) measures how spread out the Cα atoms are about their centre of mass; compact globular proteins have small Rg, elongated or unfolded ones large. Cα contacts (<8 Å, |i−j|>4) count long-range residue pairs in spatial proximity — high for tightly packed folds, near zero for rods or random coil. The bounding-box extents give the protein's footprint along x, y, z in Å.

Solvent accessibility: the surface area of each residue that a 1.4 Å water probe can touch, in Å². When only backbone atoms are present the absolute values are lower than full-atom SASA (side chains contribute most of the area) and are flagged as backbone-only.

Plot images: a contact map (which residues are close in 3D, as an N×N binary image), a Ramachandran scatter (backbone torsion angles, revealing secondary-structure composition at a glance), and — for AlphaFold structures — a PAE heatmap (pairwise prediction confidence).

— Structural neighborhood —

Foldseek's 3Di representation compresses backbone geometry into a per-residue letter drawn from a learned twenty-state alphabet. It captures the tertiary interaction pattern around each residue — which residues are packed against it in space, regardless of where they are in sequence.

Structural nearest neighbors (via Foldseek easy-search vs the PDB). Reported per hit: target PDB id, E-value, and alignment TM-score. A TM-score above ~0.5 is the conventional threshold for 'same fold'.

— Confidence and disorder —

pLDDT (predicted Local Distance Difference Test) is AlphaFold's per-residue confidence score, ranging from 0 to 100. Values above 90 indicate high confidence (typically well-packed cores); 70–90 is confident; 50–70 low confidence; below 50 usually means the region is disordered or the prediction is unreliable there. AlphaFold stores pLDDT in the mmCIF B-factor column.

For experimental (PDB) structures, the B-factor (temperature factor) quantifies the positional spread of each atom in the crystal — a combination of thermal vibration and static disorder — in units of Å². High B-factors mark flexible loops or poorly resolved regions; low B-factors mark the rigid, well-ordered core.

Predicted Aligned Error (PAE) is an AlphaFold confidence matrix: entry (i, j) is the expected error in the position of residue j, in ångströms, when the prediction is superimposed on the true structure at residue i. Low PAE within a block of residues means that block is internally rigid and well-predicted; high PAE between two blocks means their relative placement is uncertain even if each block individually is confident.